Protein AF-A0A6N4USR6-F1 (afdb_monomer_lite)

pLDDT: mean 85.15, std 20.56, range [41.03, 98.75]

Structure (mmCIF, N/CA/C/O backbone):
data_AF-A0A6N4USR6-F1
#
_entry.id   AF-A0A6N4USR6-F1
#
loop_
_atom_site.group_PDB
_atom_site.id
_atom_site.type_symbol
_atom_site.label_atom_id
_atom_site.label_alt_id
_atom_site.label_comp_id
_atom_site.label_asym_id
_atom_site.label_entity_id
_atom_site.label_seq_id
_atom_site.pdbx_PDB_ins_code
_atom_site.Cartn_x
_atom_site.Cartn_y
_atom_site.Cartn_z
_atom_site.occupancy
_atom_site.B_iso_or_equiv
_atom_site.auth_seq_id
_atom_site.auth_comp_id
_atom_site.auth_asym_id
_atom_site.auth_atom_id
_atom_site.pdbx_PDB_model_num
ATOM 1 N N . MET A 1 1 ? 67.644 12.833 -26.634 1.00 47.06 1 MET A N 1
ATOM 2 C CA . MET A 1 1 ? 66.892 11.761 -25.947 1.00 47.06 1 MET A CA 1
ATOM 3 C C . MET A 1 1 ? 65.781 11.277 -26.872 1.00 47.06 1 MET A C 1
ATOM 5 O O . MET A 1 1 ? 64.708 11.859 -26.906 1.00 47.06 1 MET A O 1
ATOM 9 N N . PHE A 1 2 ? 66.112 10.295 -27.710 1.00 41.03 2 PHE A N 1
ATOM 10 C CA . PHE A 1 2 ? 65.206 9.527 -28.583 1.00 41.03 2 PHE A CA 1
ATOM 11 C C . PHE A 1 2 ? 64.606 8.371 -27.753 1.00 41.03 2 PHE A C 1
ATOM 13 O O . PHE A 1 2 ? 65.282 7.934 -26.830 1.00 41.03 2 PHE A O 1
ATOM 20 N N . THR A 1 3 ? 63.445 7.750 -27.968 1.00 42.28 3 THR A N 1
ATOM 21 C CA . THR A 1 3 ? 62.248 7.913 -28.811 1.00 42.28 3 THR A CA 1
ATOM 22 C C . THR A 1 3 ? 61.198 6.937 -28.229 1.00 42.28 3 THR A C 1
ATOM 24 O O . THR A 1 3 ? 61.550 5.945 -27.599 1.00 42.28 3 THR A O 1
ATOM 27 N N . ARG A 1 4 ? 59.916 7.252 -28.445 1.00 59.69 4 ARG A N 1
ATOM 28 C CA . ARG A 1 4 ? 58.675 6.478 -28.208 1.00 59.69 4 ARG A CA 1
ATOM 29 C C . ARG A 1 4 ? 58.761 4.955 -28.398 1.00 59.69 4 ARG A C 1
ATOM 31 O O . ARG A 1 4 ? 59.347 4.553 -29.392 1.00 59.69 4 ARG A O 1
ATOM 38 N N . VAL A 1 5 ? 57.958 4.183 -27.642 1.00 42.75 5 VAL A N 1
ATOM 39 C CA . VAL A 1 5 ? 57.211 3.006 -28.158 1.00 42.75 5 VAL A CA 1
ATOM 40 C C . VAL A 1 5 ? 55.918 2.771 -27.346 1.00 42.75 5 VAL A C 1
ATOM 42 O O . VAL A 1 5 ? 55.969 2.540 -26.142 1.00 42.75 5 VAL A O 1
ATOM 45 N N . ILE A 1 6 ? 54.764 2.803 -28.023 1.00 64.69 6 ILE A N 1
ATOM 46 C CA . ILE A 1 6 ? 53.552 2.049 -27.654 1.00 64.69 6 ILE A CA 1
ATOM 47 C C . ILE A 1 6 ? 53.659 0.721 -28.411 1.00 64.69 6 ILE A C 1
ATOM 49 O O . ILE A 1 6 ? 53.856 0.756 -29.625 1.00 64.69 6 ILE A O 1
ATOM 53 N N . ALA A 1 7 ? 53.527 -0.425 -27.740 1.00 45.53 7 ALA A N 1
ATOM 54 C CA . ALA A 1 7 ? 53.337 -1.715 -28.404 1.00 45.53 7 ALA A CA 1
ATOM 55 C C . ALA A 1 7 ? 52.530 -2.688 -27.531 1.00 45.53 7 ALA A C 1
ATOM 57 O O . ALA A 1 7 ? 52.633 -2.699 -26.308 1.00 45.53 7 ALA A O 1
ATOM 58 N N . ALA A 1 8 ? 51.690 -3.448 -28.226 1.00 47.84 8 ALA A N 1
ATOM 59 C CA . ALA A 1 8 ? 50.588 -4.281 -27.778 1.00 47.84 8 ALA A CA 1
ATOM 60 C C . ALA A 1 8 ? 50.964 -5.548 -26.982 1.00 47.84 8 ALA A C 1
ATOM 62 O O . ALA A 1 8 ? 52.006 -6.148 -27.212 1.00 47.84 8 ALA A O 1
ATOM 63 N N . GLY A 1 9 ? 50.007 -5.996 -26.158 1.00 49.31 9 GLY A N 1
ATOM 64 C CA . GLY A 1 9 ? 49.514 -7.380 -26.109 1.00 49.31 9 GLY A CA 1
ATOM 65 C C . GLY A 1 9 ? 50.459 -8.506 -25.673 1.00 49.31 9 GLY A C 1
ATOM 66 O O . GLY A 1 9 ? 51.234 -9.012 -26.473 1.00 49.31 9 GLY A O 1
ATOM 67 N N . ALA A 1 10 ? 50.227 -9.033 -24.467 1.00 45.97 10 ALA A N 1
ATOM 68 C CA . ALA A 1 10 ? 50.410 -10.452 -24.157 1.00 45.97 10 ALA A CA 1
ATOM 69 C C . ALA A 1 10 ? 49.455 -10.867 -23.023 1.00 45.97 10 ALA A C 1
ATOM 71 O O . ALA A 1 10 ? 49.539 -10.373 -21.901 1.00 45.97 10 ALA A O 1
ATOM 72 N N . ILE A 1 11 ? 48.533 -11.777 -23.334 1.00 56.59 11 ILE A N 1
ATOM 73 C CA . ILE A 1 11 ? 47.808 -12.590 -22.354 1.00 56.59 11 ILE A CA 1
ATOM 74 C C . ILE A 1 11 ? 48.766 -13.705 -21.927 1.00 56.59 11 ILE A C 1
ATOM 76 O O . ILE A 1 11 ? 49.271 -14.399 -22.807 1.00 56.59 11 ILE A O 1
ATOM 80 N N . SER A 1 12 ? 48.992 -13.895 -20.620 1.00 47.12 12 SER A N 1
ATOM 81 C CA . SER A 1 12 ? 49.019 -15.210 -19.940 1.00 47.12 12 SER A CA 1
ATOM 82 C C . SER A 1 12 ? 49.388 -15.081 -18.455 1.00 47.12 12 SER A C 1
ATOM 84 O O . SER A 1 12 ? 50.534 -14.851 -18.092 1.00 47.12 12 SER A O 1
ATOM 86 N N . LEU A 1 13 ? 48.348 -15.233 -17.631 1.00 57.53 13 LEU A N 1
ATOM 87 C CA . LEU A 1 13 ? 48.261 -15.899 -16.326 1.00 57.53 13 LEU A CA 1
ATOM 88 C C . LEU A 1 13 ? 49.526 -16.013 -15.445 1.00 57.53 13 LEU A C 1
ATOM 90 O O . LEU A 1 13 ? 50.429 -16.803 -15.704 1.00 57.53 13 LEU A O 1
ATOM 94 N N . SER A 1 14 ? 49.491 -15.356 -14.283 1.00 50.66 14 SER A N 1
ATOM 95 C CA . SER A 1 14 ? 50.166 -15.832 -13.069 1.00 50.66 14 SER A CA 1
ATOM 96 C C . SER A 1 14 ? 49.335 -15.447 -11.847 1.00 50.66 14 SER A C 1
ATOM 98 O O . SER A 1 14 ? 49.110 -14.275 -11.559 1.00 50.66 14 SER A O 1
ATOM 100 N N . LEU A 1 15 ? 48.823 -16.485 -11.190 1.00 52.59 15 LEU A N 1
ATOM 101 C CA . LEU A 1 15 ? 48.027 -16.462 -9.972 1.00 52.59 15 LEU A CA 1
ATOM 102 C C . LEU A 1 15 ? 48.802 -15.778 -8.839 1.00 52.59 15 LEU A C 1
ATOM 104 O O . LEU A 1 15 ? 49.710 -16.365 -8.258 1.00 52.59 15 LEU A O 1
ATOM 108 N N . LEU A 1 16 ? 48.395 -14.565 -8.482 1.00 46.75 16 LEU A N 1
ATOM 109 C CA . LEU A 1 16 ? 48.654 -13.996 -7.165 1.00 46.75 16 LEU A CA 1
ATOM 110 C C . LEU A 1 16 ? 47.305 -13.890 -6.470 1.00 46.75 16 LEU A C 1
ATOM 112 O O . LEU A 1 16 ? 46.548 -12.941 -6.661 1.00 46.75 16 LEU A O 1
ATOM 116 N N . ALA A 1 17 ? 47.008 -14.935 -5.702 1.00 50.78 17 ALA A N 1
ATOM 117 C CA . ALA A 1 17 ? 45.946 -14.969 -4.716 1.00 50.78 17 ALA A CA 1
ATOM 118 C C . ALA A 1 17 ? 46.237 -13.919 -3.632 1.00 50.78 17 ALA A C 1
ATOM 120 O O . ALA A 1 17 ? 46.752 -14.221 -2.560 1.00 50.78 17 ALA A O 1
ATOM 121 N N . VAL A 1 18 ? 45.929 -12.663 -3.935 1.00 48.31 18 VAL A N 1
ATOM 122 C CA . VAL A 1 18 ? 45.637 -11.648 -2.930 1.00 48.31 18 VAL A CA 1
ATOM 123 C C . VAL A 1 18 ? 44.125 -11.677 -2.822 1.00 48.31 18 VAL A C 1
ATOM 125 O O . VAL A 1 18 ? 43.443 -11.423 -3.812 1.00 48.31 18 VAL A O 1
ATOM 128 N N . GLY A 1 19 ? 43.600 -12.082 -1.667 1.00 49.59 19 GLY A N 1
ATOM 129 C CA . GLY A 1 19 ? 42.167 -12.086 -1.392 1.00 49.59 19 GLY A CA 1
ATOM 130 C C . GLY A 1 19 ? 41.609 -10.668 -1.462 1.00 49.59 19 GLY A C 1
ATOM 131 O O . GLY A 1 19 ? 41.452 -10.009 -0.442 1.00 49.59 19 GLY A O 1
ATOM 132 N N . ALA A 1 20 ? 41.341 -10.181 -2.670 1.00 47.34 20 ALA A N 1
ATOM 133 C CA . ALA A 1 20 ? 40.398 -9.106 -2.872 1.00 47.34 20 ALA A CA 1
ATOM 134 C C . ALA A 1 20 ? 39.019 -9.691 -2.554 1.00 47.34 20 ALA A C 1
ATOM 136 O O . ALA A 1 20 ? 38.730 -10.809 -2.999 1.00 47.34 20 ALA A O 1
ATOM 137 N N . PRO A 1 21 ? 38.162 -8.989 -1.793 1.00 47.00 21 PRO A N 1
ATOM 138 C CA . PRO A 1 21 ? 36.767 -9.367 -1.767 1.00 47.00 21 PRO A CA 1
ATOM 139 C C . PRO A 1 21 ? 36.322 -9.331 -3.226 1.00 47.00 21 PRO A C 1
ATOM 141 O O . PRO A 1 21 ? 36.423 -8.299 -3.892 1.00 47.00 21 PRO A O 1
ATOM 144 N N . VAL A 1 22 ? 35.897 -10.475 -3.752 1.00 47.44 22 VAL A N 1
ATOM 145 C CA . VAL A 1 22 ? 35.019 -10.467 -4.912 1.00 47.44 22 VAL A CA 1
ATOM 146 C C . VAL A 1 22 ? 33.855 -9.611 -4.429 1.00 47.44 22 VAL A C 1
ATOM 148 O O . VAL A 1 22 ? 33.115 -10.011 -3.532 1.00 47.44 22 VAL A O 1
ATOM 151 N N . ALA A 1 23 ? 33.782 -8.367 -4.902 1.00 52.72 23 ALA A N 1
ATOM 152 C CA . ALA A 1 23 ? 32.534 -7.644 -4.849 1.00 52.72 23 ALA A CA 1
ATOM 153 C C . ALA A 1 23 ? 31.596 -8.557 -5.627 1.00 52.72 23 ALA A C 1
ATOM 155 O O . ALA A 1 23 ? 31.767 -8.718 -6.839 1.00 52.72 23 ALA A O 1
ATOM 156 N N . ALA A 1 24 ? 30.721 -9.270 -4.914 1.00 55.44 24 ALA A N 1
ATOM 157 C CA . ALA A 1 24 ? 29.566 -9.867 -5.548 1.00 55.44 24 ALA A CA 1
ATOM 158 C C . ALA A 1 24 ? 28.986 -8.728 -6.380 1.00 55.44 24 ALA A C 1
ATOM 160 O O . ALA A 1 24 ? 28.703 -7.662 -5.833 1.00 55.44 24 ALA A O 1
ATOM 161 N N . ALA A 1 25 ? 28.994 -8.867 -7.705 1.00 55.22 25 ALA A N 1
ATOM 162 C CA . ALA A 1 25 ? 28.302 -7.896 -8.522 1.00 55.22 25 ALA A CA 1
ATOM 163 C C . ALA A 1 25 ? 26.857 -7.980 -8.038 1.00 55.22 25 ALA A C 1
ATOM 165 O O . ALA A 1 25 ? 26.246 -9.038 -8.196 1.00 55.22 25 ALA A O 1
ATOM 166 N N . ASP A 1 26 ? 26.384 -6.940 -7.343 1.00 61.53 26 ASP A N 1
ATOM 167 C CA . ASP A 1 26 ? 24.995 -6.875 -6.913 1.00 61.53 26 ASP A CA 1
ATOM 168 C C . ASP A 1 26 ? 24.141 -7.193 -8.137 1.00 61.53 26 ASP A C 1
ATOM 170 O O . ASP A 1 26 ? 24.395 -6.678 -9.235 1.00 61.53 26 ASP A O 1
ATOM 174 N N . GLU A 1 27 ? 23.171 -8.086 -7.956 1.00 69.00 27 GLU A N 1
ATOM 175 C CA . GLU A 1 27 ? 22.224 -8.429 -9.006 1.00 69.00 27 GLU A CA 1
ATOM 176 C C . GLU A 1 27 ? 21.674 -7.105 -9.580 1.00 69.00 27 GLU A C 1
ATOM 178 O O . GLU A 1 27 ? 21.299 -6.201 -8.816 1.00 69.00 27 GLU A O 1
ATOM 183 N N . PRO A 1 28 ? 21.697 -6.902 -10.910 1.00 82.38 28 PRO A N 1
ATOM 184 C CA . PRO A 1 28 ? 21.366 -5.604 -11.475 1.00 82.38 28 PRO A CA 1
ATOM 185 C C . PRO A 1 28 ? 19.951 -5.187 -11.054 1.00 82.38 28 PRO A C 1
ATOM 187 O O . PRO A 1 28 ? 18.996 -5.961 -11.168 1.00 82.38 28 PRO A O 1
ATOM 190 N N . ASN A 1 29 ? 19.807 -3.924 -10.645 1.00 89.25 29 ASN A N 1
ATOM 191 C CA . ASN A 1 29 ? 18.574 -3.322 -10.120 1.00 89.25 29 ASN A CA 1
ATOM 192 C C . ASN A 1 29 ? 18.159 -3.786 -8.704 1.00 89.25 29 ASN A C 1
ATOM 194 O O . ASN A 1 29 ? 16.967 -3.790 -8.394 1.00 89.25 29 ASN A O 1
ATOM 198 N N . CYS A 1 30 ? 19.107 -4.183 -7.850 1.00 94.44 30 CYS A N 1
ATOM 199 C CA . CYS A 1 30 ? 18.857 -4.530 -6.444 1.00 94.44 30 CYS A CA 1
ATOM 200 C C . CYS A 1 30 ? 19.363 -3.473 -5.444 1.00 94.44 30 CYS A C 1
ATOM 202 O O . CYS A 1 30 ? 19.621 -3.774 -4.279 1.00 94.44 30 CYS A O 1
ATOM 204 N N . THR A 1 31 ? 19.494 -2.214 -5.869 1.00 94.38 31 THR A N 1
ATOM 205 C CA . THR A 1 31 ? 19.950 -1.132 -4.989 1.00 94.38 31 THR A CA 1
ATOM 206 C C . THR A 1 31 ? 18.824 -0.592 -4.101 1.00 94.38 31 THR A C 1
ATOM 208 O O . THR A 1 31 ? 17.631 -0.826 -4.318 1.00 94.38 31 THR A O 1
ATOM 211 N N . SER A 1 32 ? 19.191 0.223 -3.110 1.00 94.94 32 SER A N 1
ATOM 212 C CA . SER A 1 32 ? 18.224 0.978 -2.304 1.00 94.94 32 SER A CA 1
ATOM 213 C C . SER A 1 32 ? 17.373 1.941 -3.142 1.00 94.94 32 SER A C 1
ATOM 215 O O . SER A 1 32 ? 16.200 2.151 -2.822 1.00 94.94 32 SER A O 1
ATOM 217 N N . ALA A 1 33 ? 17.930 2.498 -4.223 1.00 96.00 33 ALA A N 1
ATOM 218 C CA . ALA A 1 33 ? 17.197 3.350 -5.154 1.00 96.00 33 ALA A CA 1
ATOM 219 C C . ALA A 1 33 ? 16.127 2.551 -5.914 1.00 96.00 33 ALA A C 1
ATOM 221 O O . ALA A 1 33 ? 14.995 3.020 -6.049 1.00 96.00 33 ALA A O 1
ATOM 222 N N . ASP A 1 34 ? 16.448 1.323 -6.327 1.00 96.12 34 ASP A N 1
ATOM 223 C CA . ASP A 1 34 ? 15.505 0.434 -7.012 1.00 96.12 34 ASP A CA 1
ATOM 224 C C . ASP A 1 34 ? 14.352 0.027 -6.087 1.00 96.12 34 ASP A C 1
ATOM 226 O O . ASP A 1 34 ? 13.179 0.156 -6.454 1.00 96.12 34 ASP A O 1
ATOM 230 N N . LEU A 1 35 ? 14.664 -0.368 -4.845 1.00 96.31 35 LEU A N 1
ATOM 231 C CA . LEU A 1 35 ? 13.646 -0.675 -3.837 1.00 96.31 35 LEU A CA 1
ATOM 232 C C . LEU A 1 35 ? 12.735 0.531 -3.577 1.00 96.31 35 LEU A C 1
ATOM 234 O O . LEU A 1 35 ? 11.511 0.390 -3.509 1.00 96.31 35 LEU A O 1
ATOM 238 N N . ALA A 1 36 ? 13.311 1.728 -3.436 1.00 98.06 36 ALA A N 1
ATOM 239 C CA . ALA A 1 36 ? 12.538 2.946 -3.227 1.00 98.06 36 ALA A CA 1
ATOM 240 C C . ALA A 1 36 ? 11.583 3.218 -4.400 1.00 98.06 36 ALA A C 1
ATOM 242 O O . ALA A 1 36 ? 10.416 3.540 -4.163 1.00 98.06 36 ALA A O 1
ATOM 243 N N . GLY A 1 37 ? 12.043 3.026 -5.641 1.00 97.94 37 GLY A N 1
ATOM 244 C CA . GLY A 1 37 ? 11.221 3.142 -6.847 1.00 97.94 37 GLY A CA 1
ATOM 245 C C . GLY A 1 37 ? 10.045 2.161 -6.860 1.00 97.94 37 GLY A C 1
ATOM 246 O O . GLY A 1 37 ? 8.897 2.573 -7.047 1.00 97.94 37 GLY A O 1
ATOM 247 N N . VAL A 1 38 ? 10.298 0.881 -6.567 1.00 98.12 38 VAL A N 1
ATOM 248 C CA . VAL A 1 38 ? 9.248 -0.150 -6.455 1.00 98.12 38 VAL A CA 1
ATOM 249 C C . VAL A 1 38 ? 8.219 0.234 -5.392 1.00 98.12 38 VAL A C 1
ATOM 251 O O . VAL A 1 38 ? 7.013 0.242 -5.651 1.00 98.12 38 VAL A O 1
ATOM 254 N N . MET A 1 39 ? 8.677 0.617 -4.199 1.00 98.38 39 MET A N 1
ATOM 255 C CA . MET A 1 39 ? 7.787 0.981 -3.099 1.00 98.38 39 MET A CA 1
ATOM 256 C C . MET A 1 39 ? 7.007 2.272 -3.370 1.00 98.38 39 MET A C 1
ATOM 258 O O . MET A 1 39 ? 5.877 2.409 -2.895 1.00 98.38 39 MET A O 1
ATOM 262 N N . ALA A 1 40 ? 7.565 3.220 -4.127 1.00 98.69 40 ALA A N 1
ATOM 263 C CA . ALA A 1 40 ? 6.838 4.401 -4.584 1.00 98.69 40 ALA A CA 1
ATOM 264 C C . ALA A 1 40 ? 5.679 4.010 -5.515 1.00 98.69 40 ALA A C 1
ATOM 266 O O . ALA A 1 40 ? 4.550 4.455 -5.296 1.00 98.69 40 ALA A O 1
ATOM 267 N N . GLY A 1 41 ? 5.922 3.114 -6.477 1.00 98.38 41 GLY A N 1
ATOM 268 C CA . GLY A 1 41 ? 4.883 2.571 -7.357 1.00 98.38 41 GLY A CA 1
ATOM 269 C C . GLY A 1 41 ? 3.768 1.852 -6.590 1.00 98.38 41 GLY A C 1
ATOM 270 O O . GLY A 1 41 ? 2.590 2.148 -6.788 1.00 98.38 41 GLY A O 1
ATOM 271 N N . VAL A 1 42 ? 4.125 0.982 -5.637 1.00 98.56 42 VAL A N 1
ATOM 272 C CA . VAL A 1 42 ? 3.154 0.284 -4.769 1.00 98.56 42 VAL A CA 1
ATOM 273 C C . VAL A 1 42 ? 2.288 1.276 -3.985 1.00 98.56 42 VAL A C 1
ATOM 275 O O . VAL A 1 42 ? 1.071 1.101 -3.887 1.00 98.56 42 VAL A O 1
ATOM 278 N N . ARG A 1 43 ? 2.882 2.346 -3.440 1.00 98.44 43 ARG A N 1
ATOM 279 C CA . ARG A 1 43 ? 2.137 3.388 -2.712 1.00 98.44 43 ARG A CA 1
ATOM 280 C C . ARG A 1 43 ? 1.207 4.182 -3.625 1.00 98.44 43 ARG A C 1
ATOM 282 O O . ARG A 1 43 ? 0.072 4.440 -3.234 1.00 98.44 43 ARG A O 1
ATOM 289 N N . ALA A 1 44 ? 1.650 4.530 -4.832 1.00 98.75 44 ALA A N 1
ATOM 290 C CA . ALA A 1 44 ? 0.810 5.214 -5.813 1.00 98.75 44 ALA A CA 1
ATOM 291 C C . ALA A 1 44 ? -0.402 4.353 -6.214 1.00 98.75 44 ALA A C 1
ATOM 293 O O . ALA A 1 44 ? -1.535 4.831 -6.177 1.00 98.75 44 ALA A O 1
ATOM 294 N N . ALA A 1 45 ? -0.183 3.066 -6.501 1.00 98.69 45 ALA A N 1
ATOM 295 C CA . ALA A 1 45 ? -1.256 2.120 -6.802 1.00 98.69 45 ALA A CA 1
ATOM 296 C C . ALA A 1 45 ? -2.212 1.923 -5.612 1.00 98.69 45 ALA A C 1
ATOM 298 O O . ALA A 1 45 ? -3.427 1.898 -5.794 1.00 98.69 45 ALA A O 1
ATOM 299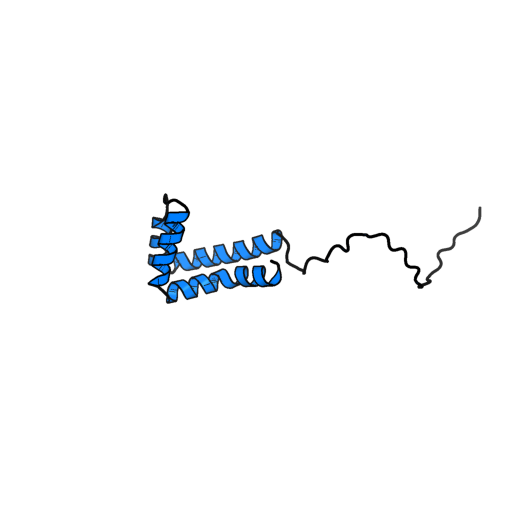 N N . THR A 1 46 ? -1.680 1.858 -4.386 1.00 98.62 46 THR A N 1
ATOM 300 C CA . THR A 1 46 ? -2.501 1.805 -3.164 1.00 98.62 46 THR A CA 1
ATOM 301 C C . THR A 1 46 ? -3.374 3.054 -3.031 1.00 98.62 46 THR A C 1
ATOM 303 O O . THR A 1 46 ? -4.559 2.932 -2.750 1.00 98.62 46 THR A O 1
ATOM 306 N N . SER A 1 47 ? -2.825 4.249 -3.270 1.00 98.56 47 SER A N 1
ATOM 307 C CA . SER A 1 47 ? -3.590 5.503 -3.242 1.00 98.56 47 SER A CA 1
ATOM 308 C C . SER A 1 47 ? -4.759 5.467 -4.231 1.00 98.56 47 SER A C 1
ATOM 310 O O . SER A 1 47 ? -5.905 5.693 -3.844 1.00 98.56 47 SER A O 1
ATOM 312 N N . ALA A 1 48 ? -4.493 5.090 -5.486 1.00 98.69 48 ALA A N 1
ATOM 313 C CA . ALA A 1 48 ? -5.532 4.954 -6.505 1.00 98.69 48 ALA A CA 1
ATOM 314 C C . ALA A 1 48 ? -6.617 3.943 -6.097 1.00 98.69 48 ALA A C 1
ATOM 316 O O . ALA A 1 48 ? -7.803 4.229 -6.239 1.00 98.69 48 ALA A O 1
ATOM 317 N N . TYR A 1 49 ? -6.219 2.796 -5.538 1.00 98.56 49 TYR A N 1
ATOM 318 C CA . TYR A 1 49 ? -7.142 1.781 -5.035 1.00 98.56 49 TYR A CA 1
ATOM 319 C C . TYR A 1 49 ? -8.042 2.312 -3.915 1.00 98.56 49 TYR A C 1
ATOM 321 O O . TYR A 1 49 ? -9.252 2.122 -3.958 1.00 98.56 49 TYR A O 1
ATOM 329 N N . LEU A 1 50 ? -7.480 3.025 -2.937 1.00 98.56 50 LEU A N 1
ATOM 330 C CA . LEU A 1 50 ? -8.265 3.587 -1.836 1.00 98.56 50 LEU A CA 1
ATOM 331 C C . LEU A 1 50 ? -9.262 4.650 -2.324 1.00 98.56 50 LEU A C 1
ATOM 333 O O . LEU A 1 50 ? -10.381 4.707 -1.822 1.00 98.56 50 LEU A O 1
ATOM 337 N N . PHE A 1 51 ? -8.921 5.449 -3.339 1.00 98.50 51 PHE A N 1
ATOM 338 C CA . PHE A 1 51 ? -9.877 6.397 -3.925 1.00 98.50 51 PHE A CA 1
ATOM 339 C C . PHE A 1 51 ? -11.034 5.722 -4.674 1.00 98.50 51 PHE A C 1
ATOM 341 O O . PHE A 1 51 ? -12.115 6.304 -4.752 1.00 98.50 51 PHE A O 1
ATOM 348 N N . THR A 1 52 ? -10.841 4.510 -5.199 1.00 98.38 52 THR A N 1
ATOM 349 C CA . THR A 1 52 ? -11.907 3.735 -5.858 1.00 98.38 52 THR A CA 1
ATOM 350 C C . THR A 1 52 ? -12.649 2.788 -4.911 1.00 98.38 52 THR A C 1
ATOM 352 O O . THR A 1 52 ? -13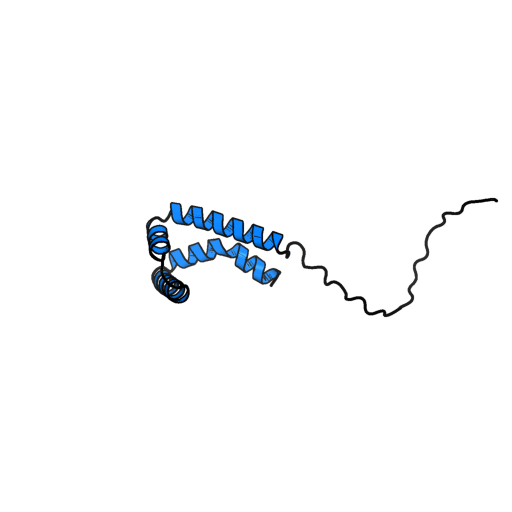.715 2.297 -5.274 1.00 98.38 52 THR A O 1
ATOM 355 N N . HIS A 1 53 ? -12.136 2.580 -3.694 1.00 98.56 53 HIS A N 1
ATOM 356 C CA . HIS A 1 53 ? -12.712 1.720 -2.654 1.00 98.56 53 HIS A CA 1
ATOM 357 C C . HIS A 1 53 ? -12.953 2.532 -1.371 1.00 98.56 53 HIS A C 1
ATOM 359 O O . HIS A 1 53 ? -12.174 2.440 -0.413 1.00 98.56 53 HIS A O 1
ATOM 365 N N . PRO A 1 54 ? -14.004 3.375 -1.334 1.00 98.25 54 PRO A N 1
ATOM 366 C CA . PRO A 1 54 ? -14.222 4.314 -0.235 1.00 98.25 54 PRO A CA 1
ATOM 367 C C . PRO A 1 54 ? -14.459 3.628 1.119 1.00 98.25 54 PRO A C 1
ATOM 369 O O . PRO A 1 54 ? -14.093 4.187 2.150 1.00 98.25 54 PRO A O 1
ATOM 372 N N . ASP A 1 55 ? -15.017 2.417 1.135 1.00 97.94 55 ASP A N 1
ATOM 373 C CA . ASP A 1 55 ? -15.179 1.594 2.337 1.00 97.94 55 ASP A CA 1
ATOM 374 C C . ASP A 1 55 ? -13.825 1.120 2.889 1.00 97.94 55 ASP A C 1
ATOM 376 O O . ASP A 1 55 ? -13.559 1.239 4.087 1.00 97.94 55 ASP A O 1
ATOM 380 N N . VAL A 1 56 ? -12.927 0.670 2.009 1.00 98.44 56 VAL A N 1
ATOM 381 C CA . VAL A 1 56 ? -11.566 0.274 2.385 1.00 98.44 56 VAL A CA 1
ATOM 382 C C . VAL A 1 56 ? -10.770 1.489 2.864 1.00 98.44 56 VAL A C 1
ATOM 384 O O . VAL A 1 56 ? -10.065 1.412 3.869 1.00 98.44 56 VAL A O 1
ATOM 387 N N . ASN A 1 57 ? -10.913 2.633 2.194 1.00 98.62 57 ASN A N 1
ATOM 388 C CA . ASN A 1 57 ? -10.285 3.884 2.612 1.00 98.62 57 ASN A CA 1
ATOM 389 C C . ASN A 1 57 ? -10.770 4.351 3.988 1.00 98.62 57 ASN A C 1
ATOM 391 O O . ASN A 1 57 ? -9.956 4.745 4.825 1.00 98.62 57 ASN A O 1
ATOM 395 N N . ALA A 1 58 ? -12.076 4.265 4.250 1.00 98.62 58 ALA A N 1
ATOM 396 C CA .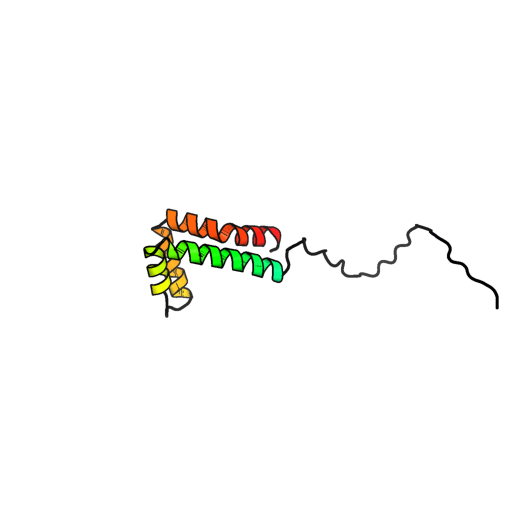 ALA A 1 58 ? -12.641 4.590 5.553 1.00 98.62 58 ALA A CA 1
ATOM 397 C C . ALA A 1 58 ? -12.059 3.691 6.654 1.00 98.62 58 ALA A C 1
ATOM 399 O O . ALA A 1 58 ? -11.647 4.206 7.692 1.00 98.62 58 ALA A O 1
ATOM 400 N N . PHE A 1 59 ? -11.938 2.384 6.398 1.00 98.31 59 PHE A N 1
ATOM 401 C CA . PHE A 1 59 ? -11.305 1.447 7.326 1.00 98.31 59 PHE A CA 1
ATOM 402 C C . PHE A 1 59 ? -9.841 1.809 7.615 1.00 98.31 59 PHE A C 1
ATOM 404 O O . PHE A 1 59 ? -9.465 1.977 8.771 1.00 98.31 59 PHE A O 1
ATOM 411 N N . PHE A 1 60 ? -8.998 1.990 6.593 1.00 97.75 60 PHE A N 1
ATOM 412 C CA . PHE A 1 60 ? -7.592 2.346 6.834 1.00 97.75 60 PHE A CA 1
ATOM 413 C C . PHE A 1 60 ? -7.440 3.729 7.486 1.00 97.75 60 PHE A C 1
ATOM 415 O O . PHE A 1 60 ? -6.511 3.938 8.264 1.00 97.75 60 PHE A O 1
ATOM 422 N N . THR A 1 61 ? -8.365 4.658 7.229 1.00 98.12 61 THR A N 1
ATOM 423 C CA . THR A 1 61 ? -8.397 5.972 7.888 1.00 98.12 61 THR A CA 1
ATOM 424 C C . THR A 1 61 ? -8.787 5.865 9.363 1.00 98.12 61 THR A C 1
ATOM 426 O O . THR A 1 61 ? -8.216 6.580 10.190 1.00 98.12 61 THR A O 1
ATOM 429 N N . SER A 1 62 ? -9.711 4.966 9.724 1.00 97.81 62 SER A N 1
ATOM 430 C CA . SER A 1 62 ? -10.129 4.778 11.121 1.00 97.81 62 SER A CA 1
ATOM 431 C C . SER A 1 62 ? -9.020 4.224 12.012 1.00 97.81 62 SER A C 1
ATOM 433 O O . SER A 1 62 ? -9.103 4.374 13.225 1.00 97.81 62 SER A O 1
ATOM 435 N N . LEU A 1 63 ? -7.965 3.644 11.426 1.00 97.81 63 LEU A N 1
ATOM 436 C CA . LEU A 1 63 ? -6.804 3.142 12.169 1.00 97.81 63 LEU A CA 1
ATOM 437 C C . LEU A 1 63 ? -5.931 4.250 12.782 1.00 97.81 63 LEU A C 1
ATOM 439 O O . LEU A 1 63 ? -5.023 3.975 13.567 1.00 97.81 63 LEU A O 1
ATOM 443 N N . LYS A 1 64 ? -6.162 5.516 12.415 1.00 96.69 64 LYS A N 1
ATOM 444 C CA . LYS A 1 64 ? -5.368 6.652 12.890 1.00 96.69 64 LYS A CA 1
ATOM 445 C C . LYS A 1 64 ? -5.415 6.761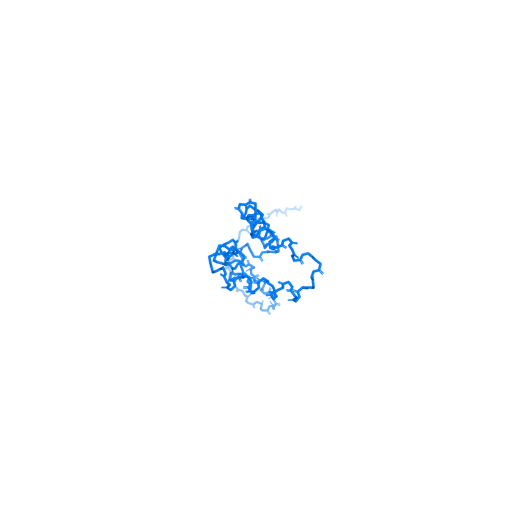 14.420 1.00 96.69 64 LYS A C 1
ATOM 447 O O . LYS A 1 64 ? -6.472 6.971 15.001 1.00 96.69 64 LYS A O 1
ATOM 452 N N . GLY A 1 65 ? -4.240 6.734 15.049 1.00 96.69 65 GLY A N 1
ATOM 453 C CA . GLY A 1 65 ? -4.082 6.890 16.500 1.00 96.69 65 GLY A CA 1
ATOM 454 C C . GLY A 1 65 ? -3.980 5.573 17.272 1.00 96.69 65 GLY A C 1
ATOM 455 O O . GLY A 1 65 ? -3.644 5.611 18.451 1.00 96.69 65 GLY A O 1
ATOM 456 N N . GLN A 1 66 ? -4.206 4.432 16.616 1.00 97.56 66 GLN A N 1
ATOM 457 C CA . GLN A 1 66 ? -3.897 3.117 17.177 1.00 97.56 66 GLN A CA 1
ATOM 458 C C . GLN A 1 66 ? -2.378 2.889 17.233 1.00 97.56 66 GLN A C 1
ATOM 460 O O . GLN A 1 66 ? -1.615 3.464 16.450 1.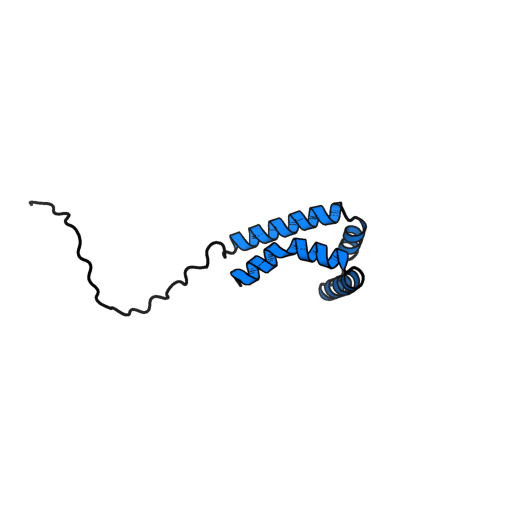00 97.56 66 GLN A O 1
ATOM 465 N N . SER A 1 67 ? -1.933 2.026 18.146 1.00 98.00 67 SER A N 1
ATOM 466 C CA . SER A 1 67 ? -0.564 1.506 18.134 1.00 98.00 67 SER A CA 1
ATOM 467 C C . SER A 1 67 ? -0.328 0.598 16.919 1.00 98.00 67 SER A C 1
ATOM 469 O O . SER A 1 67 ? -1.269 0.061 16.332 1.00 98.00 67 SER A O 1
ATOM 471 N N . ASN A 1 68 ? 0.937 0.389 16.543 1.00 96.25 68 ASN A N 1
ATOM 472 C CA . ASN A 1 68 ? 1.278 -0.466 15.398 1.00 96.25 68 ASN A CA 1
ATOM 473 C C . ASN A 1 68 ? 0.723 -1.895 15.541 1.00 96.25 68 ASN A C 1
ATOM 475 O O . ASN A 1 68 ? 0.257 -2.462 14.552 1.00 96.25 68 ASN A O 1
ATOM 479 N N . ASP A 1 69 ? 0.731 -2.449 16.756 1.00 97.44 69 ASP A N 1
ATOM 480 C CA . ASP A 1 69 ? 0.241 -3.804 17.029 1.00 97.44 69 ASP A CA 1
ATOM 481 C C . ASP A 1 69 ? -1.283 -3.886 16.866 1.00 97.44 69 ASP A C 1
ATOM 483 O O . ASP A 1 69 ? -1.798 -4.783 16.197 1.00 97.44 69 ASP A O 1
ATOM 487 N N . GLU A 1 70 ? -2.015 -2.899 17.392 1.00 97.75 70 GLU A N 1
ATOM 488 C CA . GLU A 1 70 ? -3.471 -2.813 17.231 1.00 97.75 70 GLU A CA 1
ATOM 489 C C . GLU A 1 70 ? -3.872 -2.596 15.767 1.00 97.75 70 GLU A C 1
ATOM 491 O O . GLU A 1 70 ? -4.848 -3.188 15.295 1.00 97.75 70 GLU A O 1
ATOM 496 N N . MET A 1 71 ? -3.123 -1.770 15.027 1.00 97.62 71 MET A N 1
ATOM 497 C CA . MET A 1 71 ? -3.336 -1.582 13.592 1.00 97.62 71 MET A CA 1
ATOM 498 C C . MET A 1 71 ? -3.135 -2.892 12.830 1.00 97.62 71 MET A C 1
ATOM 500 O O . MET A 1 71 ? -3.972 -3.249 12.000 1.00 97.62 71 MET A O 1
ATOM 504 N N . ALA A 1 72 ? -2.043 -3.613 13.102 1.00 96.88 72 ALA A N 1
ATOM 505 C CA . ALA A 1 72 ? -1.735 -4.875 12.438 1.00 96.88 72 ALA A CA 1
ATOM 506 C C . ALA A 1 72 ? -2.839 -5.915 12.672 1.00 96.88 72 ALA A C 1
ATOM 508 O O . ALA A 1 72 ? -3.295 -6.554 11.721 1.00 96.88 72 ALA A O 1
ATOM 509 N N . GLU A 1 73 ? -3.318 -6.028 13.910 1.00 98.00 73 GLU A N 1
ATOM 510 C CA . GLU A 1 73 ? -4.409 -6.933 14.261 1.00 98.00 73 GLU A CA 1
ATOM 511 C C . GLU A 1 73 ? -5.731 -6.531 13.592 1.00 98.00 73 GLU A C 1
ATOM 513 O O . GLU A 1 73 ? -6.396 -7.366 12.975 1.00 98.00 73 GLU A O 1
ATOM 518 N N . SER A 1 74 ? -6.075 -5.240 13.611 1.00 97.69 74 SER A N 1
ATOM 519 C CA . SER A 1 74 ? -7.289 -4.722 12.963 1.00 97.69 74 SER A CA 1
ATOM 520 C C . SER A 1 74 ? -7.287 -5.010 11.458 1.00 97.69 74 SER A C 1
ATOM 522 O O . SER A 1 74 ? -8.283 -5.476 10.903 1.00 97.69 74 SER A O 1
ATOM 524 N N . VAL A 1 75 ? -6.150 -4.783 10.786 1.00 97.69 75 VAL A N 1
ATOM 525 C CA . VAL A 1 75 ? -5.973 -5.091 9.357 1.00 97.69 75 VAL A CA 1
ATOM 526 C C . VAL A 1 75 ? -6.081 -6.593 9.104 1.00 97.69 75 VAL A C 1
ATOM 528 O O . VAL A 1 75 ? -6.714 -6.999 8.128 1.00 97.69 75 VAL A O 1
ATOM 531 N N . ARG A 1 76 ? -5.493 -7.431 9.967 1.00 97.56 76 ARG A N 1
ATOM 532 C CA . ARG A 1 76 ? -5.562 -8.892 9.848 1.00 97.56 76 ARG A CA 1
ATOM 533 C C . ARG A 1 76 ? -7.008 -9.377 9.890 1.00 97.56 76 ARG A C 1
ATOM 535 O O . ARG A 1 76 ? -7.411 -10.105 8.985 1.00 97.56 76 ARG A O 1
ATOM 542 N N . VAL A 1 77 ? -7.777 -8.952 10.892 1.00 97.94 77 VAL A N 1
ATOM 543 C CA . VAL A 1 77 ? -9.198 -9.306 11.045 1.00 97.94 77 VAL A CA 1
ATOM 544 C C . VAL A 1 77 ? -10.007 -8.817 9.842 1.00 97.94 77 VAL A C 1
ATOM 546 O O . VAL A 1 77 ? -10.680 -9.609 9.187 1.00 97.94 77 VAL A O 1
ATOM 549 N N . TYR A 1 78 ? -9.858 -7.546 9.462 1.00 97.88 78 TYR A N 1
ATOM 550 C CA . TYR A 1 78 ? -10.565 -6.970 8.316 1.00 97.88 78 TYR A CA 1
ATOM 551 C C . TYR A 1 78 ? -10.330 -7.747 7.013 1.00 97.88 78 TYR A C 1
ATOM 553 O O . TYR A 1 78 ? -11.263 -8.035 6.261 1.00 97.88 78 TYR A O 1
ATOM 561 N N . LEU A 1 79 ? -9.076 -8.113 6.737 1.00 97.75 79 LEU A N 1
ATOM 562 C CA . LEU A 1 79 ? -8.719 -8.845 5.525 1.00 97.75 79 LEU A CA 1
ATOM 563 C C . LEU A 1 79 ? -9.066 -10.334 5.595 1.00 97.75 79 LEU A C 1
ATOM 565 O O . LEU A 1 79 ? -9.144 -10.961 4.539 1.00 97.75 79 LEU A O 1
ATOM 569 N N . GLN A 1 80 ? -9.269 -10.921 6.779 1.00 97.62 80 GLN A N 1
ATOM 570 C CA . GLN A 1 80 ? -9.788 -12.288 6.913 1.00 97.62 80 GLN A CA 1
ATOM 571 C C . GLN A 1 80 ? -11.215 -12.387 6.375 1.00 97.62 80 GLN A C 1
ATOM 573 O O . GLN A 1 80 ? -11.476 -13.263 5.548 1.00 97.62 80 GLN A O 1
ATOM 578 N N . ASP A 1 81 ? -12.058 -11.422 6.737 1.00 97.19 81 ASP A N 1
ATOM 579 C CA . ASP A 1 81 ? -13.464 -11.353 6.327 1.00 97.19 81 ASP A CA 1
ATOM 580 C C . ASP A 1 81 ? -13.650 -10.859 4.884 1.00 97.19 81 ASP A C 1
ATOM 582 O O . ASP A 1 81 ? -14.723 -11.002 4.298 1.00 97.19 81 ASP A O 1
ATOM 586 N N . LYS A 1 82 ? -12.605 -10.270 4.288 1.00 98.19 82 LYS A N 1
ATOM 587 C CA . LYS A 1 82 ? -12.629 -9.714 2.926 1.00 98.19 82 LYS A CA 1
ATOM 588 C C . LYS A 1 82 ? -11.564 -10.352 2.030 1.00 98.19 82 LYS A C 1
ATOM 590 O O . LYS A 1 82 ? -10.591 -9.689 1.657 1.00 98.19 82 LYS A O 1
ATOM 595 N N . PRO A 1 83 ? -11.733 -11.629 1.632 1.00 97.81 83 PRO A N 1
ATOM 596 C CA . PRO A 1 83 ? -10.741 -12.349 0.834 1.00 97.81 83 PRO A CA 1
ATOM 597 C C . PRO A 1 83 ? -10.467 -11.702 -0.530 1.00 97.81 83 PRO A C 1
ATOM 599 O O . PRO A 1 83 ? -9.333 -11.758 -0.999 1.00 97.81 83 PRO A O 1
ATOM 602 N N . GLN A 1 84 ? -11.465 -11.051 -1.138 1.00 98.25 84 GLN A N 1
ATOM 603 C CA . GLN A 1 84 ? -11.291 -10.309 -2.389 1.00 98.25 84 GLN A CA 1
ATOM 604 C C . GLN A 1 84 ? -10.383 -9.081 -2.202 1.00 98.25 84 GLN A C 1
ATOM 606 O O . GLN A 1 84 ? -9.357 -8.981 -2.866 1.00 98.25 84 GLN A O 1
ATOM 611 N N . ILE A 1 85 ? -10.695 -8.206 -1.239 1.00 98.44 85 ILE A N 1
ATOM 612 C CA . ILE A 1 85 ? -9.875 -7.024 -0.906 1.00 98.44 85 ILE A CA 1
ATOM 613 C C . ILE A 1 85 ? -8.447 -7.444 -0.543 1.00 98.44 85 ILE A C 1
ATOM 615 O O . ILE A 1 85 ? -7.467 -6.819 -0.947 1.00 98.44 85 ILE A O 1
ATOM 619 N N . ARG A 1 86 ? -8.304 -8.556 0.188 1.00 98.31 86 ARG A N 1
ATOM 620 C CA . ARG A 1 86 ? -7.000 -9.149 0.491 1.00 98.31 86 ARG A CA 1
ATOM 621 C C . ARG A 1 86 ? -6.243 -9.530 -0.780 1.00 98.31 86 ARG A C 1
ATOM 623 O O . ARG A 1 86 ? -5.059 -9.213 -0.873 1.00 98.31 86 ARG A O 1
ATOM 630 N N . ALA A 1 87 ? -6.889 -10.196 -1.735 1.00 98.56 87 ALA A N 1
ATOM 631 C CA . ALA A 1 87 ? -6.275 -10.567 -3.008 1.00 98.56 87 ALA A CA 1
ATOM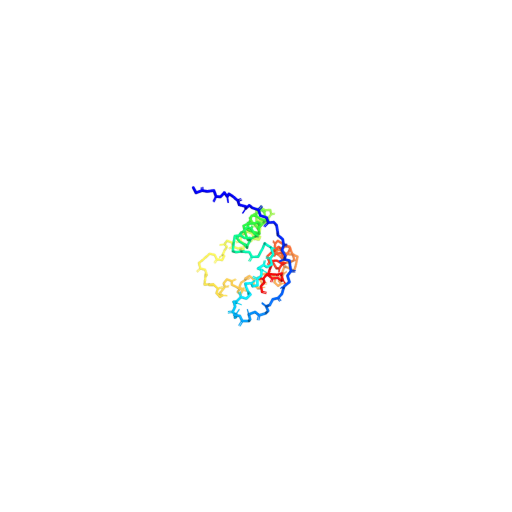 632 C C . ALA A 1 87 ? -5.863 -9.334 -3.829 1.00 98.56 87 ALA A C 1
ATOM 634 O O . ALA A 1 87 ? -4.736 -9.277 -4.312 1.00 98.56 87 ALA A O 1
ATOM 635 N N . GLU A 1 88 ? -6.715 -8.316 -3.909 1.00 98.44 88 GLU A N 1
ATOM 636 C CA . GLU A 1 88 ? -6.442 -7.064 -4.628 1.00 98.44 88 GLU A CA 1
ATOM 637 C C . GLU A 1 88 ? -5.258 -6.297 -4.018 1.00 98.44 88 GLU A C 1
ATOM 639 O O . GLU A 1 88 ? -4.302 -5.958 -4.718 1.00 98.44 88 GLU A O 1
ATOM 644 N N . LEU A 1 89 ? -5.246 -6.108 -2.694 1.00 98.12 89 LEU A N 1
ATOM 645 C CA . LEU A 1 89 ? -4.126 -5.479 -1.984 1.00 98.12 89 LEU A CA 1
ATOM 646 C C . LEU A 1 89 ? -2.838 -6.312 -2.058 1.00 98.12 89 LEU A C 1
ATOM 648 O O . LEU A 1 89 ? -1.737 -5.763 -1.995 1.00 98.12 89 LEU A O 1
ATOM 652 N N . THR A 1 90 ? -2.954 -7.635 -2.174 1.00 97.94 90 THR A N 1
ATOM 653 C CA . THR A 1 90 ? -1.810 -8.526 -2.419 1.00 97.94 90 THR A CA 1
ATOM 654 C C . THR A 1 90 ? -1.281 -8.339 -3.838 1.00 97.94 90 THR A C 1
ATOM 656 O O . THR A 1 90 ? -0.066 -8.269 -4.012 1.00 97.94 90 THR A O 1
ATOM 659 N N . GLY A 1 91 ? -2.174 -8.174 -4.821 1.00 98.44 91 GLY A N 1
ATOM 660 C CA . GLY A 1 91 ? -1.871 -7.788 -6.200 1.00 98.44 91 GLY A CA 1
ATOM 661 C C . GLY A 1 91 ? -1.072 -6.487 -6.276 1.00 98.44 91 GLY A C 1
ATOM 662 O O . GLY A 1 91 ? 0.006 -6.449 -6.860 1.00 98.44 91 GLY A O 1
ATOM 663 N N . ILE A 1 92 ? -1.540 -5.442 -5.587 1.00 98.50 92 ILE A N 1
ATOM 664 C CA . ILE A 1 92 ? -0.863 -4.134 -5.521 1.00 98.50 92 ILE A CA 1
ATOM 665 C C . ILE A 1 92 ? 0.560 -4.246 -4.949 1.00 98.50 92 ILE A C 1
ATOM 667 O O . ILE A 1 92 ? 1.449 -3.495 -5.346 1.00 98.50 92 ILE A O 1
ATOM 671 N N . ARG A 1 93 ? 0.798 -5.187 -4.028 1.00 97.88 93 ARG A N 1
ATOM 672 C CA . ARG A 1 93 ? 2.103 -5.403 -3.383 1.00 97.88 93 ARG A CA 1
ATOM 673 C C . ARG A 1 93 ? 3.005 -6.403 -4.110 1.00 97.88 93 ARG A C 1
ATOM 675 O O . ARG A 1 93 ? 4.153 -6.544 -3.687 1.00 97.88 93 ARG A O 1
ATOM 682 N N . GLN A 1 94 ? 2.540 -7.064 -5.175 1.00 98.50 94 GLN A N 1
ATOM 683 C CA . GLN A 1 94 ? 3.349 -8.046 -5.914 1.00 98.50 94 GLN A CA 1
ATOM 684 C C . GLN A 1 94 ? 4.723 -7.506 -6.328 1.00 98.50 94 GLN A C 1
ATOM 686 O O . GLN A 1 94 ? 5.700 -8.180 -6.024 1.00 98.50 94 GLN A O 1
ATOM 691 N N . PRO A 1 95 ? 4.867 -6.270 -6.853 1.00 98.06 95 PRO A N 1
ATOM 692 C CA . PRO A 1 95 ? 6.183 -5.762 -7.243 1.00 98.06 95 PRO A CA 1
ATOM 693 C C . PRO A 1 95 ? 7.209 -5.753 -6.099 1.00 98.06 95 PRO A C 1
ATOM 695 O O . PRO A 1 95 ? 8.386 -6.024 -6.316 1.00 98.06 95 PRO A O 1
ATOM 698 N N . ALA A 1 96 ? 6.770 -5.480 -4.866 1.00 97.56 96 ALA A N 1
ATOM 699 C CA . ALA A 1 96 ? 7.643 -5.511 -3.693 1.00 97.56 96 ALA A CA 1
ATOM 700 C C . ALA A 1 96 ? 7.988 -6.944 -3.257 1.00 97.56 96 ALA A C 1
ATOM 702 O O . ALA A 1 96 ? 9.098 -7.196 -2.789 1.00 97.56 96 ALA A O 1
ATOM 703 N N . ILE A 1 97 ? 7.047 -7.884 -3.405 1.00 97.44 97 ILE A N 1
ATOM 704 C CA . ILE A 1 97 ? 7.279 -9.311 -3.141 1.00 97.44 97 ILE A CA 1
ATOM 705 C C . ILE A 1 97 ? 8.287 -9.862 -4.153 1.00 97.44 97 ILE A C 1
ATOM 707 O O . ILE A 1 97 ? 9.267 -10.481 -3.749 1.00 97.44 97 ILE A O 1
ATOM 711 N N . ASP A 1 98 ? 8.092 -9.568 -5.436 1.00 96.75 98 ASP A N 1
ATOM 712 C CA . ASP A 1 98 ? 8.980 -9.987 -6.518 1.00 96.75 98 ASP A CA 1
ATOM 713 C C . ASP A 1 98 ? 10.378 -9.389 -6.359 1.00 96.75 98 ASP A C 1
ATOM 715 O O . ASP A 1 98 ? 11.371 -10.091 -6.537 1.00 96.75 98 ASP A O 1
ATOM 719 N N . PHE A 1 99 ? 10.473 -8.112 -5.968 1.00 96.31 99 PHE A N 1
ATOM 720 C CA . PHE A 1 99 ? 11.752 -7.480 -5.649 1.00 96.31 99 PHE A CA 1
ATOM 721 C C . PHE A 1 99 ? 12.462 -8.211 -4.506 1.00 96.31 99 PHE A C 1
ATOM 723 O O . PHE A 1 99 ? 13.620 -8.582 -4.653 1.00 96.31 99 PHE A O 1
ATOM 730 N N . ARG A 1 100 ? 11.771 -8.481 -3.390 1.00 95.00 100 ARG A N 1
ATOM 731 C CA . ARG A 1 100 ? 12.361 -9.211 -2.256 1.00 95.00 100 ARG A CA 1
ATOM 732 C C . ARG A 1 100 ? 12.806 -10.618 -2.646 1.00 95.00 100 ARG A C 1
ATOM 734 O O . ARG A 1 100 ? 13.871 -11.040 -2.230 1.00 95.00 100 ARG A O 1
ATOM 741 N N . ASN A 1 101 ? 12.016 -11.335 -3.438 1.00 95.38 101 ASN A N 1
ATOM 742 C CA . ASN A 1 101 ? 12.367 -12.690 -3.867 1.00 95.38 101 ASN A CA 1
ATOM 743 C C . ASN A 1 101 ? 13.605 -12.718 -4.780 1.00 95.38 101 ASN A C 1
ATOM 745 O O . ASN A 1 101 ? 14.266 -13.747 -4.867 1.00 95.38 101 ASN A O 1
ATOM 749 N N . ARG A 1 102 ? 13.894 -11.611 -5.477 1.00 93.31 102 ARG A N 1
ATOM 750 C CA . ARG A 1 102 ? 15.048 -11.469 -6.376 1.00 93.31 102 ARG A CA 1
ATOM 751 C C . ARG A 1 102 ? 16.289 -10.883 -5.696 1.00 93.31 102 ARG A C 1
ATOM 753 O O . ARG A 1 102 ? 17.390 -11.261 -6.066 1.00 93.31 102 ARG A O 1
ATOM 760 N N . CYS A 1 103 ? 16.108 -9.950 -4.762 1.00 93.12 103 CYS A N 1
ATOM 761 C CA . CYS A 1 103 ? 17.167 -9.082 -4.229 1.00 93.12 103 CYS A CA 1
ATOM 762 C C . CYS A 1 103 ? 17.403 -9.209 -2.710 1.00 93.12 103 CYS A C 1
ATOM 764 O O . CYS A 1 103 ? 18.227 -8.470 -2.173 1.00 93.12 103 CYS A O 1
ATOM 766 N N . GLY A 1 104 ? 16.609 -10.021 -2.003 1.00 81.62 104 GLY A N 1
ATOM 767 C CA . GLY A 1 104 ? 16.590 -10.119 -0.536 1.00 81.62 104 GLY A CA 1
ATOM 768 C C . GLY A 1 104 ? 17.276 -11.346 0.040 1.00 81.62 104 GLY A C 1
ATOM 769 O O . GLY A 1 104 ? 17.640 -12.259 -0.731 1.00 81.62 104 GLY A O 1
#

Organism: NCBI:txid67081

Radius of gyration: 26.3 Å; chains: 1; bounding box: 82×28×47 Å

Secondary structure (DSSP, 8-state):
-------------------------PPTT-SHHHHHHHHHHHHHHHHHHHHH-HHHHHHHHHTTTS-HHHHHHHHHHHHHH-HHHHHHHHHHHHHHHHHHHHH-

InterPro domains:
  IPR032407 Haemophore, haem-binding [PF16525] (28-104)
  IPR032407 Haemophore, haem-binding [TIGR04529] (30-104)
  IPR038378 Haemophore, haem-binding domain superfamily [G3DSA:1.20.20.20] (25-104)

Foldseek 3Di:
DDDDDDDDDDDDDDDDPPPDPPPPPQDPQLDPVSLVVLVVQLVVVVVVVCVVVVVVVVQLVVCPPPDPVVSVVSVVVVCVVVVPVVVVNVVSCVSNVVSVVRRD

Sequence (104 aa):
MFTRVIAAGAISLSLLAVGAPVAAADEPNCTSADLAGVMAGVRAATSAYLFTHPDVNAFFTSLKGQSNDEMAESVRVYLQDKPQIRAELTGIRQPAIDFRNRCG